Protein AF-A0A917BD28-F1 (afdb_monomer)

pLDDT: mean 82.39, std 16.62, range [41.53, 96.69]

Secondary structure (DSSP, 8-state):
-EEE-HHHHHSTT---SSTTS---BEEE---SS--HHHHHTS--HHHHHHHHHHHHHHHHHTT--------S-S-------

InterPro domains:
  IPR017508 HipA, N-terminal subdomain 1 [PF13657] (1-69)

Mean predicted aligned error: 9.49 Å

Radius of gyration: 18.33 Å; Cα contacts (8 Å, |Δi|>4): 52; chains: 1; bounding box: 42×23×56 Å

Structure (mmCIF, N/CA/C/O backbone):
data_AF-A0A917BD28-F1
#
_entry.id   AF-A0A917BD28-F1
#
loop_
_atom_site.group_PDB
_atom_site.id
_atom_site.type_symbol
_atom_site.label_atom_id
_atom_site.label_alt_id
_atom_site.label_comp_id
_atom_site.label_asym_id
_atom_site.label_entity_id
_atom_site.label_seq_id
_atom_site.pdb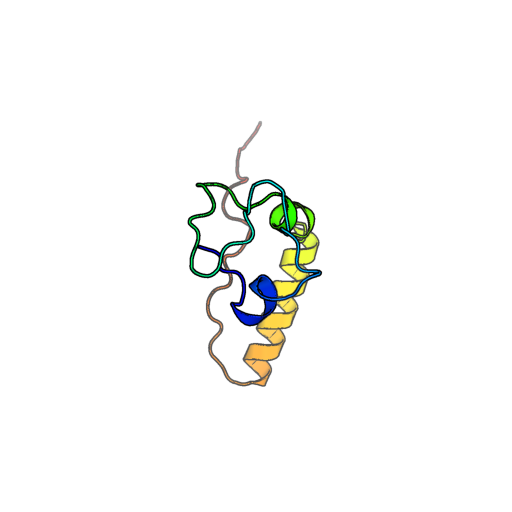x_PDB_ins_code
_atom_site.Cartn_x
_atom_site.Cartn_y
_atom_site.Cartn_z
_atom_site.occupancy
_atom_site.B_iso_or_equiv
_atom_site.auth_seq_id
_atom_site.auth_comp_id
_atom_site.auth_asym_id
_atom_site.auth_atom_id
_atom_site.pdbx_PDB_model_num
ATOM 1 N N . MET A 1 1 ? 1.912 -9.784 -1.091 1.00 81.56 1 MET A N 1
ATOM 2 C CA . MET A 1 1 ? 1.416 -10.257 -2.401 1.00 81.56 1 MET A CA 1
ATOM 3 C C . MET A 1 1 ? 0.556 -9.154 -2.981 1.00 81.56 1 MET A C 1
ATOM 5 O O . MET A 1 1 ? -0.242 -8.590 -2.243 1.00 81.56 1 MET A O 1
ATOM 9 N N . PHE A 1 2 ? 0.771 -8.810 -4.242 1.00 89.44 2 PHE A N 1
ATOM 10 C CA . PHE A 1 2 ? 0.002 -7.806 -4.982 1.00 89.44 2 PHE A CA 1
ATOM 11 C C . PHE A 1 2 ? -0.443 -8.435 -6.306 1.00 89.44 2 PHE A C 1
ATOM 13 O O . PHE A 1 2 ? 0.198 -9.377 -6.753 1.00 89.44 2 PHE A O 1
ATOM 20 N N . SER A 1 3 ? -1.521 -7.966 -6.925 1.00 92.50 3 SER A N 1
ATOM 21 C CA . SER A 1 3 ? -1.932 -8.395 -8.265 1.00 92.50 3 SER A CA 1
ATOM 22 C C . SER A 1 3 ? -2.559 -7.208 -8.965 1.00 92.50 3 SER A C 1
ATOM 24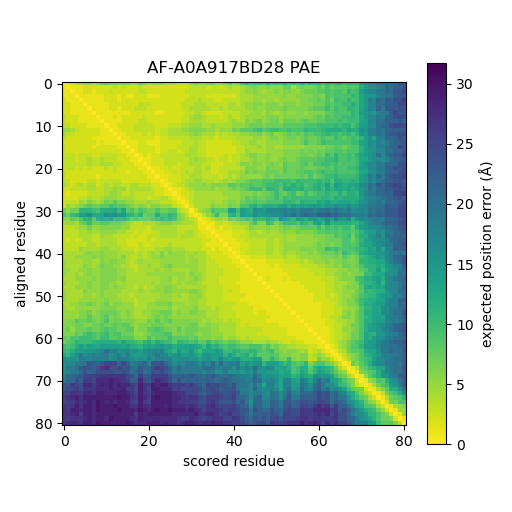 O O . SER A 1 3 ? -3.396 -6.528 -8.371 1.00 92.50 3 SER A O 1
ATOM 26 N N . TYR A 1 4 ? -2.194 -6.992 -10.225 1.00 94.19 4 TYR A N 1
ATOM 27 C CA . TYR A 1 4 ? -3.012 -6.152 -11.084 1.00 94.19 4 TYR A CA 1
ATOM 28 C C . TYR A 1 4 ? -4.296 -6.897 -11.442 1.00 94.19 4 TYR A C 1
ATOM 30 O O . TYR A 1 4 ? -4.320 -8.133 -11.498 1.00 94.19 4 TYR A O 1
ATOM 38 N N . ASP A 1 5 ? -5.352 -6.127 -11.672 1.00 95.12 5 ASP A N 1
ATOM 39 C CA . ASP A 1 5 ? -6.576 -6.636 -12.268 1.00 95.12 5 ASP A CA 1
ATOM 40 C C . ASP A 1 5 ? -6.327 -7.010 -13.742 1.00 95.12 5 ASP A C 1
ATOM 42 O O . ASP A 1 5 ? -5.558 -6.337 -14.437 1.00 95.12 5 ASP A O 1
ATOM 46 N N . ALA A 1 6 ? -6.936 -8.098 -14.216 1.00 95.12 6 ALA A N 1
ATOM 47 C CA . ALA A 1 6 ? -6.728 -8.581 -15.580 1.00 95.12 6 ALA A CA 1
ATOM 48 C C . ALA A 1 6 ? -7.244 -7.581 -16.627 1.00 95.12 6 ALA A C 1
ATOM 50 O O . ALA A 1 6 ? -6.569 -7.349 -17.637 1.00 95.12 6 ALA A O 1
ATOM 51 N N . ASP A 1 7 ? -8.376 -6.930 -16.352 1.00 95.69 7 ASP A N 1
ATOM 52 C CA . ASP A 1 7 ? -8.947 -5.925 -17.244 1.00 95.69 7 ASP A CA 1
ATOM 53 C C . ASP A 1 7 ? -8.041 -4.700 -17.292 1.00 95.69 7 ASP A C 1
ATOM 55 O O . ASP A 1 7 ? -7.842 -4.128 -18.363 1.00 95.69 7 ASP A O 1
ATOM 59 N N . TYR A 1 8 ? -7.419 -4.334 -16.166 1.00 95.31 8 TYR A N 1
ATOM 60 C CA . TYR A 1 8 ? -6.435 -3.255 -16.135 1.00 95.31 8 TYR A CA 1
ATOM 61 C C . TYR A 1 8 ? -5.223 -3.573 -17.014 1.00 95.31 8 TYR A C 1
ATOM 63 O O . TYR A 1 8 ? -4.872 -2.760 -17.858 1.00 95.31 8 TYR A O 1
ATOM 71 N N . VAL A 1 9 ? -4.618 -4.759 -16.879 1.00 95.56 9 VAL A N 1
ATOM 72 C CA . VAL A 1 9 ? -3.431 -5.153 -17.670 1.00 95.56 9 VAL A CA 1
ATOM 73 C C . VAL A 1 9 ? -3.730 -5.203 -19.173 1.00 95.56 9 VAL A C 1
ATOM 75 O O . VAL A 1 9 ? -2.849 -4.914 -19.979 1.00 95.56 9 VAL A O 1
ATOM 78 N N . SER A 1 10 ? -4.965 -5.535 -19.560 1.00 95.25 10 SER A N 1
ATOM 79 C CA . SER A 1 10 ? -5.378 -5.603 -20.969 1.00 95.25 10 SER A CA 1
ATOM 80 C C . SER A 1 10 ? -5.526 -4.237 -21.656 1.00 95.25 10 SER A C 1
ATOM 82 O O . SER A 1 10 ? -5.583 -4.161 -22.886 1.00 95.25 10 SER A O 1
ATOM 84 N N . GLN A 1 11 ? -5.598 -3.143 -20.892 1.00 96.69 11 GLN A N 1
ATOM 85 C CA . GLN A 1 11 ? -5.822 -1.814 -21.452 1.00 96.69 11 GLN A CA 1
ATOM 86 C C . GLN A 1 11 ? -4.570 -1.289 -22.153 1.00 96.69 11 GLN A C 1
ATOM 88 O O . GLN A 1 11 ? -3.481 -1.258 -21.590 1.00 96.69 11 GLN A O 1
ATOM 93 N N . PHE A 1 12 ? -4.751 -0.724 -23.348 1.00 95.50 12 PHE A N 1
ATOM 94 C CA . PHE A 1 12 ? -3.666 -0.096 -24.112 1.00 95.50 12 PHE A CA 1
ATOM 95 C C . PHE A 1 12 ? -2.920 1.007 -23.336 1.00 95.50 12 PHE A C 1
ATOM 97 O O . PHE A 1 12 ? -1.748 1.270 -23.588 1.00 95.50 12 PHE A O 1
ATOM 104 N N . ARG A 1 13 ? -3.601 1.670 -22.394 1.00 96.38 13 ARG A N 1
ATOM 105 C CA . ARG A 1 13 ? -3.044 2.765 -21.582 1.00 96.38 13 ARG A CA 1
ATOM 106 C C . ARG A 1 13 ? -2.603 2.328 -20.183 1.00 96.38 13 ARG A C 1
ATOM 108 O O . ARG A 1 13 ? -2.355 3.189 -19.339 1.00 96.38 13 ARG A O 1
ATOM 115 N N . ALA A 1 14 ? -2.567 1.029 -19.915 1.00 96.69 14 ALA A N 1
ATOM 116 C CA . ALA A 1 14 ? -2.139 0.506 -18.631 1.00 96.69 14 ALA A CA 1
ATOM 117 C C . ALA A 1 14 ? -0.653 0.777 -18.391 1.00 96.69 14 ALA A C 1
ATOM 119 O O . ALA A 1 14 ? 0.150 0.843 -19.323 1.00 96.69 14 ALA A O 1
ATOM 120 N N . TYR A 1 15 ? -0.287 0.947 -17.125 1.00 95.44 15 TYR A N 1
ATOM 121 C CA . TYR A 1 15 ? 1.083 1.243 -16.733 1.00 95.44 15 TYR A CA 1
ATOM 122 C C . TYR A 1 15 ? 1.413 0.586 -15.395 1.00 95.44 15 TYR A C 1
ATOM 124 O O . TYR A 1 15 ? 0.543 0.311 -14.572 1.00 95.44 15 TYR A O 1
ATOM 132 N N . SER A 1 16 ? 2.697 0.329 -15.167 1.00 94.50 16 SER A N 1
ATOM 133 C CA . SER A 1 16 ? 3.179 -0.145 -13.873 1.00 94.50 16 SER A CA 1
ATOM 134 C C . SER A 1 16 ? 3.082 0.969 -12.828 1.00 94.50 16 SER A C 1
ATOM 136 O O . SER A 1 16 ? 3.593 2.064 -13.063 1.00 94.50 16 SER A O 1
ATOM 138 N N . ILE A 1 17 ? 2.509 0.678 -11.658 1.00 91.88 17 ILE A N 1
ATOM 139 C CA . ILE A 1 17 ? 2.427 1.620 -10.523 1.00 91.88 17 ILE A CA 1
ATOM 140 C C . ILE A 1 17 ? 3.820 2.094 -10.086 1.00 91.88 17 ILE A C 1
ATOM 142 O O . ILE A 1 17 ? 4.005 3.252 -9.727 1.00 91.88 17 ILE A O 1
ATOM 146 N N . GLU A 1 18 ? 4.804 1.199 -10.134 1.00 90.81 18 GLU A N 1
ATOM 147 C CA . GLU A 1 18 ? 6.207 1.470 -9.831 1.00 90.81 18 GLU A CA 1
ATOM 148 C C . GLU A 1 18 ? 7.084 0.606 -10.752 1.00 90.81 18 GLU A C 1
ATOM 150 O O . GLU A 1 18 ? 6.669 -0.508 -11.083 1.00 90.81 18 GLU A O 1
ATOM 155 N N . PRO A 1 19 ? 8.305 1.036 -11.127 1.00 88.81 19 PRO A N 1
ATOM 156 C CA . PRO A 1 19 ? 9.205 0.239 -11.969 1.00 88.81 19 PRO A CA 1
ATOM 157 C C . PRO A 1 19 ? 9.491 -1.181 -11.454 1.00 88.81 19 PRO A C 1
ATOM 159 O O . PRO A 1 19 ? 9.732 -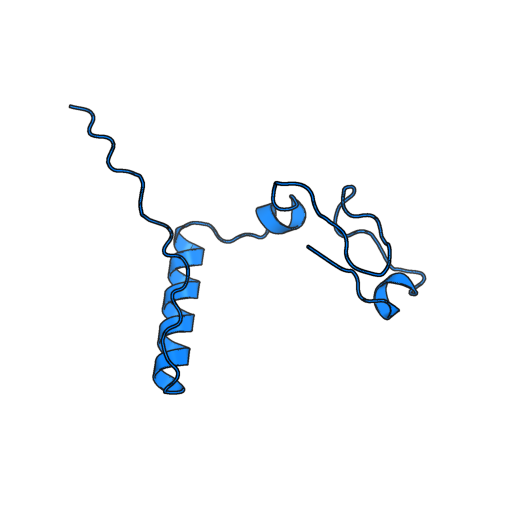2.086 -12.247 1.00 88.81 19 PRO A O 1
ATOM 162 N N . ALA A 1 20 ? 9.447 -1.391 -10.134 1.00 86.81 20 ALA A N 1
ATOM 163 C CA . ALA A 1 20 ? 9.653 -2.696 -9.503 1.00 86.81 20 ALA A CA 1
ATOM 164 C C . ALA A 1 20 ? 8.411 -3.615 -9.530 1.00 86.81 20 ALA A C 1
ATOM 166 O O . ALA A 1 20 ? 8.493 -4.755 -9.074 1.00 86.81 20 ALA A O 1
ATOM 167 N N . MET A 1 21 ? 7.268 -3.140 -10.037 1.00 89.31 21 MET A N 1
ATOM 168 C CA . MET A 1 21 ? 6.013 -3.893 -10.132 1.00 89.31 21 MET A CA 1
ATOM 169 C C . MET A 1 21 ? 5.591 -4.041 -11.597 1.00 89.31 21 MET A C 1
ATOM 171 O O . MET A 1 21 ? 4.781 -3.240 -12.086 1.00 89.31 21 MET A O 1
ATOM 175 N N . PRO A 1 22 ? 6.130 -5.052 -12.309 1.00 90.88 22 PRO A N 1
ATOM 176 C CA . PRO A 1 22 ? 5.857 -5.249 -13.724 1.00 90.88 22 PRO A CA 1
ATOM 177 C C . PRO A 1 22 ? 4.362 -5.450 -13.965 1.00 90.88 22 PRO A C 1
ATOM 179 O O . PRO A 1 22 ? 3.667 -6.088 -13.169 1.00 90.88 22 PRO A O 1
ATOM 182 N N . LEU A 1 23 ? 3.877 -4.896 -15.077 1.00 93.69 23 LEU A N 1
ATOM 183 C CA . LEU A 1 23 ? 2.475 -4.944 -15.481 1.00 93.69 23 LEU A CA 1
ATOM 184 C C . LEU A 1 23 ? 2.119 -6.339 -16.016 1.00 93.69 23 LEU A C 1
ATOM 186 O O . LEU A 1 23 ? 2.020 -6.566 -17.218 1.00 93.69 23 LEU A O 1
ATOM 190 N N . VAL A 1 24 ? 1.974 -7.287 -15.097 1.00 91.06 24 VAL A N 1
ATOM 191 C CA . VAL A 1 24 ? 1.570 -8.666 -15.372 1.00 91.06 24 VAL A CA 1
ATOM 192 C C . VAL A 1 24 ? 0.315 -9.000 -14.578 1.00 91.06 24 VAL A C 1
ATOM 194 O O . VAL A 1 24 ? 0.147 -8.556 -13.439 1.00 91.06 24 VAL A O 1
ATOM 197 N N . ALA A 1 25 ? -0.575 -9.777 -15.193 1.00 88.38 25 ALA A N 1
ATOM 198 C CA . ALA A 1 25 ? -1.759 -10.278 -14.518 1.00 88.38 25 ALA A CA 1
ATOM 199 C C . ALA A 1 25 ? -1.377 -11.355 -13.498 1.00 88.38 25 ALA A C 1
ATOM 201 O O . ALA A 1 25 ? -0.451 -12.143 -13.704 1.00 88.38 25 ALA A O 1
ATOM 202 N N . GLY A 1 26 ? -2.147 -11.407 -12.417 1.00 87.12 26 GLY A N 1
ATOM 203 C CA . GLY A 1 26 ? -1.995 -12.406 -11.377 1.00 87.12 26 GLY A CA 1
ATOM 204 C C . GLY A 1 26 ? -1.021 -12.017 -10.263 1.00 87.12 26 GLY A C 1
ATOM 205 O O . GLY A 1 26 ? -0.415 -10.938 -10.263 1.00 87.12 26 GLY A O 1
ATOM 206 N N . PRO A 1 27 ? -0.905 -12.891 -9.252 1.00 89.12 27 PRO A N 1
ATOM 207 C CA . PRO A 1 27 ? -0.230 -12.524 -8.027 1.00 89.12 27 PRO A CA 1
ATOM 208 C C . PRO A 1 27 ? 1.288 -12.463 -8.174 1.00 89.12 27 PRO A C 1
ATOM 210 O O . PRO A 1 27 ? 1.942 -13.435 -8.544 1.00 89.12 27 PRO A O 1
ATOM 213 N N . GLN A 1 28 ? 1.854 -11.335 -7.772 1.00 88.75 28 GLN A N 1
ATOM 214 C CA . GLN A 1 28 ? 3.284 -11.099 -7.694 1.00 88.75 28 GLN A CA 1
ATOM 215 C C . GLN A 1 28 ? 3.745 -11.023 -6.236 1.00 88.75 28 GLN A C 1
ATOM 217 O O . GLN A 1 28 ? 3.145 -10.366 -5.367 1.00 88.75 28 GLN A O 1
ATOM 222 N N . ALA A 1 29 ? 4.840 -11.733 -5.965 1.00 84.44 29 ALA A N 1
ATOM 223 C CA . ALA A 1 29 ? 5.601 -11.573 -4.743 1.00 84.44 29 ALA A CA 1
ATOM 224 C C . ALA A 1 29 ? 6.368 -10.259 -4.853 1.00 84.44 29 ALA A C 1
ATOM 226 O O . ALA A 1 29 ? 7.448 -10.192 -5.431 1.00 84.44 29 ALA A O 1
ATOM 227 N N . VAL A 1 30 ? 5.786 -9.198 -4.307 1.00 77.62 30 VAL A N 1
ATOM 228 C CA . VAL A 1 30 ? 6.572 -8.003 -4.050 1.00 77.62 30 VAL A CA 1
ATOM 229 C C . VAL A 1 30 ? 7.562 -8.355 -2.944 1.00 77.62 30 VAL A C 1
ATOM 231 O O . VAL A 1 30 ? 7.150 -8.999 -1.977 1.00 77.62 30 VAL A O 1
ATOM 234 N N . GLY A 1 31 ? 8.847 -8.040 -3.137 1.00 70.62 31 GLY A N 1
ATOM 235 C CA . GLY A 1 31 ? 9.943 -8.451 -2.251 1.00 70.62 31 GLY A CA 1
ATOM 236 C C . GLY A 1 31 ? 9.704 -8.127 -0.769 1.00 70.62 31 GLY A C 1
ATOM 237 O O . GLY A 1 31 ? 8.729 -7.484 -0.404 1.00 70.62 31 GLY A O 1
ATOM 238 N N . GLY A 1 32 ? 10.603 -8.566 0.118 1.00 69.44 32 GLY A N 1
ATOM 239 C CA . GLY A 1 32 ? 10.400 -8.508 1.579 1.00 69.44 32 GLY A CA 1
ATOM 240 C C . GLY A 1 32 ? 10.110 -7.125 2.195 1.00 69.44 32 GLY A C 1
ATOM 241 O O . GLY A 1 32 ? 9.777 -7.056 3.375 1.00 69.44 32 GLY A O 1
ATOM 242 N N . ALA A 1 33 ? 10.205 -6.040 1.421 1.00 77.44 33 ALA A N 1
ATOM 243 C CA . ALA A 1 33 ? 9.802 -4.694 1.807 1.00 77.44 33 ALA A CA 1
ATOM 244 C C . ALA A 1 33 ? 8.566 -4.226 1.018 1.00 77.44 33 ALA A C 1
ATOM 246 O O . ALA A 1 33 ? 8.351 -4.600 -0.134 1.00 77.44 33 ALA A O 1
ATOM 247 N N . LEU A 1 34 ? 7.765 -3.359 1.644 1.00 81.88 34 LEU A N 1
ATOM 248 C CA . LEU A 1 34 ? 6.642 -2.694 0.988 1.00 81.88 34 LEU A CA 1
ATOM 249 C C . LEU A 1 34 ? 7.150 -1.884 -0.227 1.00 81.88 34 LEU A C 1
ATOM 251 O O . LEU A 1 34 ? 8.134 -1.158 -0.071 1.00 81.88 34 LEU A O 1
ATOM 255 N N . PRO A 1 35 ? 6.496 -1.964 -1.403 1.00 88.12 35 PRO A N 1
ATOM 256 C CA . PRO A 1 35 ? 6.762 -1.072 -2.527 1.00 88.12 35 PRO A CA 1
ATOM 257 C C . PRO A 1 35 ? 6.876 0.385 -2.131 1.00 88.12 35 PRO A C 1
ATOM 259 O O . PRO A 1 35 ? 6.110 0.855 -1.283 1.00 88.12 35 PRO A O 1
ATOM 262 N N . ARG A 1 36 ? 7.761 1.121 -2.801 1.00 87.88 36 ARG A N 1
ATOM 263 C CA . ARG A 1 36 ? 7.962 2.541 -2.518 1.00 87.88 36 ARG A CA 1
ATOM 264 C C . ARG A 1 36 ? 6.701 3.340 -2.793 1.00 87.88 36 ARG A C 1
ATOM 266 O O . ARG A 1 36 ? 6.326 4.139 -1.950 1.00 87.88 36 ARG A O 1
ATOM 273 N N . ALA A 1 37 ? 5.986 3.050 -3.879 1.00 90.19 37 ALA A N 1
ATOM 274 C CA . ALA A 1 37 ? 4.726 3.723 -4.190 1.00 90.19 37 ALA A CA 1
ATOM 275 C C . ALA A 1 37 ? 3.688 3.595 -3.057 1.00 90.19 37 ALA A C 1
ATOM 277 O O . ALA A 1 37 ? 2.930 4.526 -2.794 1.00 90.19 37 ALA A O 1
ATOM 278 N N . PHE A 1 38 ? 3.670 2.462 -2.346 1.00 88.69 38 PHE A N 1
ATOM 279 C CA . PHE A 1 38 ? 2.786 2.271 -1.194 1.00 88.69 38 PHE A CA 1
ATOM 280 C C . PHE A 1 38 ? 3.362 2.863 0.092 1.00 88.69 38 PHE A C 1
ATOM 282 O O . PHE A 1 38 ? 2.599 3.337 0.930 1.00 88.69 38 PHE A O 1
ATOM 289 N N . ALA A 1 39 ? 4.684 2.846 0.258 1.00 88.81 39 ALA A N 1
ATOM 290 C CA . ALA A 1 39 ? 5.354 3.458 1.399 1.00 88.81 39 ALA A CA 1
ATOM 291 C C . ALA A 1 39 ? 5.245 4.991 1.378 1.00 88.81 39 ALA A C 1
ATOM 293 O O . ALA A 1 39 ? 4.963 5.587 2.412 1.00 88.81 39 ALA A O 1
ATOM 294 N N . ASP A 1 40 ? 5.393 5.616 0.210 1.00 90.12 40 ASP A N 1
ATOM 295 C CA . ASP A 1 40 ? 5.299 7.068 0.021 1.00 90.12 40 ASP A CA 1
ATOM 296 C C . ASP A 1 40 ? 3.871 7.578 0.275 1.00 90.12 40 ASP A C 1
ATOM 298 O O . ASP A 1 40 ? 3.677 8.680 0.782 1.00 90.12 40 ASP A O 1
ATOM 302 N N . ALA A 1 41 ? 2.862 6.755 -0.027 1.00 88.38 41 ALA A N 1
ATOM 303 C CA . ALA A 1 41 ? 1.461 7.039 0.276 1.00 88.38 41 ALA A CA 1
ATOM 304 C C . ALA A 1 41 ? 1.048 6.628 1.704 1.00 88.38 41 ALA A C 1
ATOM 306 O O . ALA A 1 41 ? -0.100 6.853 2.104 1.00 88.38 41 ALA A O 1
ATOM 307 N N . ALA A 1 42 ? 1.938 5.993 2.476 1.00 90.00 42 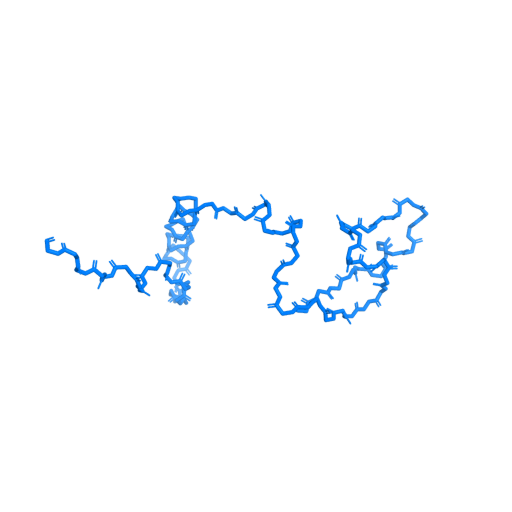ALA A N 1
ATOM 308 C CA . ALA A 1 42 ? 1.593 5.508 3.801 1.00 90.00 42 ALA A CA 1
ATOM 309 C C . ALA A 1 42 ? 1.442 6.683 4.784 1.00 90.00 42 ALA A C 1
ATOM 311 O O . ALA A 1 42 ? 2.293 7.573 4.837 1.00 90.00 42 ALA A O 1
ATOM 312 N N . PRO A 1 43 ? 0.389 6.687 5.618 1.00 91.88 43 PRO A N 1
ATOM 313 C CA . PRO A 1 43 ? 0.218 7.723 6.621 1.00 91.88 43 PRO A CA 1
ATOM 314 C C . PRO A 1 43 ? 1.329 7.651 7.672 1.00 91.88 43 PRO A C 1
ATOM 316 O O . PRO A 1 43 ? 1.758 6.571 8.097 1.00 91.88 43 PRO A O 1
ATOM 319 N N . ASP A 1 44 ? 1.738 8.819 8.159 1.00 91.56 44 ASP A N 1
ATOM 320 C CA . ASP A 1 44 ? 2.685 8.933 9.260 1.00 91.56 44 ASP A CA 1
ATOM 321 C C . ASP A 1 44 ? 2.106 8.395 10.592 1.00 91.56 44 ASP A C 1
ATOM 323 O O . ASP A 1 44 ? 1.027 7.793 10.674 1.00 91.56 44 ASP A O 1
ATOM 327 N N . ARG A 1 45 ? 2.842 8.570 11.695 1.00 90.00 45 ARG A N 1
ATOM 328 C CA . ARG A 1 45 ? 2.387 8.122 13.023 1.00 90.00 45 ARG A CA 1
ATOM 329 C C . ARG A 1 45 ? 1.062 8.774 13.437 1.00 90.00 45 ARG A C 1
ATOM 331 O O . ARG A 1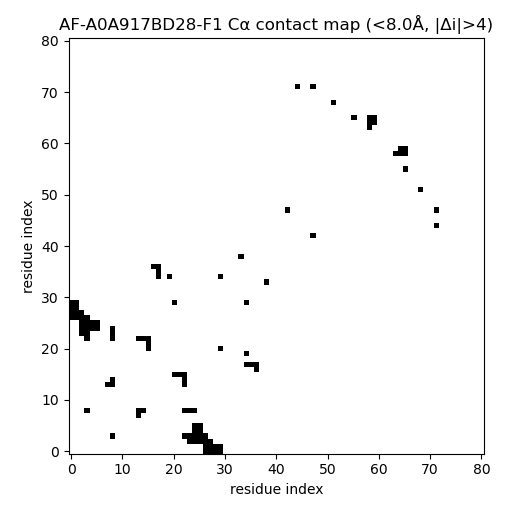 45 ? 0.216 8.096 14.022 1.00 90.00 45 ARG A O 1
ATOM 338 N N . TRP A 1 46 ? 0.889 10.063 13.170 1.00 94.69 46 TRP A N 1
ATOM 339 C CA . TRP A 1 46 ? -0.311 10.798 13.555 1.00 94.69 46 TRP A CA 1
ATOM 340 C C . TRP A 1 46 ? -1.502 10.402 12.677 1.00 94.69 46 TRP A C 1
ATOM 342 O O . TRP A 1 46 ? -2.564 10.062 13.206 1.00 94.69 46 TRP A O 1
ATOM 352 N N . GLY A 1 47 ? -1.301 10.307 11.363 1.00 95.38 47 GLY A N 1
ATOM 353 C CA . GLY A 1 47 ? -2.301 9.843 10.405 1.00 95.38 47 GLY A CA 1
ATOM 354 C C . GLY A 1 47 ? -2.794 8.429 10.712 1.00 95.38 47 GLY A C 1
ATOM 355 O O . GLY A 1 47 ? -4.003 8.189 10.749 1.00 95.38 47 GLY A O 1
ATOM 356 N N . ARG A 1 48 ? -1.891 7.497 11.052 1.00 93.00 48 ARG A N 1
ATOM 357 C CA . ARG A 1 48 ? -2.283 6.139 11.480 1.00 93.00 48 ARG A CA 1
ATOM 358 C C . ARG A 1 48 ? -3.161 6.150 12.728 1.00 93.00 48 ARG A C 1
ATOM 360 O O . ARG A 1 48 ? -4.140 5.406 12.789 1.00 93.00 48 ARG A O 1
ATOM 367 N N . ASN A 1 49 ? -2.853 7.007 13.702 1.00 92.88 49 ASN A N 1
ATOM 368 C CA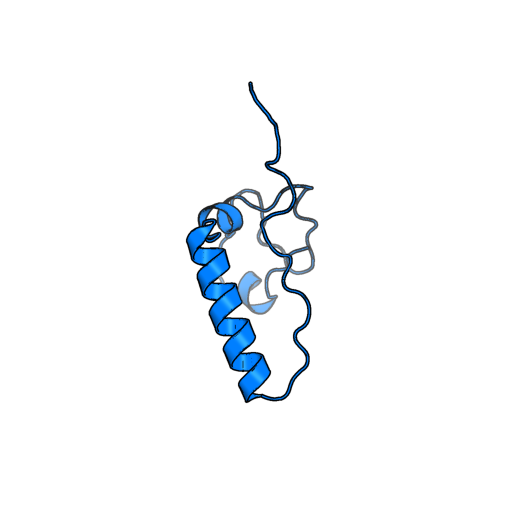 . ASN A 1 49 ? -3.666 7.142 14.910 1.00 92.88 49 ASN A CA 1
ATOM 369 C C . ASN A 1 49 ? -5.066 7.687 14.602 1.00 92.88 49 ASN A C 1
ATOM 371 O O . ASN A 1 49 ? -6.045 7.199 15.173 1.00 92.88 49 ASN A O 1
ATOM 375 N N . LEU A 1 50 ? -5.173 8.661 13.693 1.00 94.75 50 LEU A N 1
ATOM 376 C CA . LEU A 1 50 ? -6.462 9.201 13.257 1.00 94.75 50 LEU A CA 1
ATOM 377 C C . LEU A 1 50 ? -7.315 8.139 12.557 1.00 94.75 50 LEU A C 1
ATOM 379 O O . LEU A 1 50 ? -8.473 7.950 12.940 1.00 94.75 50 LEU A O 1
ATOM 383 N N . ILE A 1 51 ? -6.734 7.407 11.602 1.00 93.56 51 ILE A N 1
ATOM 384 C CA . ILE A 1 51 ? -7.414 6.319 10.883 1.00 93.56 51 ILE A CA 1
ATOM 385 C C . ILE A 1 51 ? -7.882 5.245 11.871 1.00 93.56 51 ILE A C 1
ATOM 387 O O . ILE A 1 51 ? -9.054 4.865 11.867 1.00 93.56 51 ILE A O 1
ATOM 391 N N . ALA A 1 52 ? -7.011 4.811 12.788 1.00 91.44 52 ALA A N 1
ATOM 392 C CA . ALA A 1 52 ? -7.363 3.808 13.789 1.00 91.44 52 ALA A CA 1
ATOM 393 C C . ALA A 1 52 ? -8.479 4.282 14.732 1.00 91.44 52 ALA A C 1
ATOM 395 O O . ALA A 1 52 ? -9.362 3.503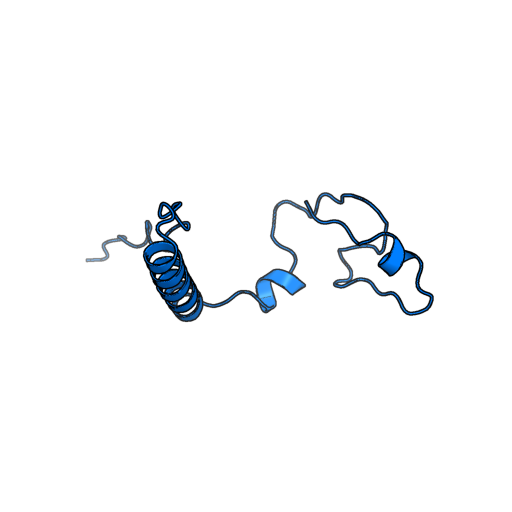 15.094 1.00 91.44 52 ALA A O 1
ATOM 396 N N . ARG A 1 53 ? -8.471 5.562 15.130 1.00 92.06 53 ARG A N 1
ATOM 397 C CA . ARG A 1 53 ? -9.543 6.146 15.948 1.00 92.06 53 ARG A CA 1
ATOM 398 C C . ARG A 1 53 ? -10.878 6.128 15.207 1.00 92.06 53 ARG A C 1
ATOM 400 O O . ARG A 1 53 ? -11.873 5.729 15.807 1.00 92.06 53 ARG A O 1
ATOM 407 N N . ARG A 1 54 ? -10.897 6.528 13.931 1.00 93.81 54 ARG A N 1
ATOM 408 C CA . ARG A 1 54 ? -12.117 6.541 13.111 1.00 93.81 54 ARG A CA 1
ATOM 409 C C . ARG A 1 54 ? -12.680 5.134 12.920 1.00 93.81 54 ARG A C 1
ATOM 411 O O . ARG A 1 54 ? -13.852 4.924 13.209 1.00 93.81 54 ARG A O 1
ATOM 418 N N . PHE A 1 55 ? -11.836 4.177 12.546 1.00 91.94 55 PHE A N 1
ATOM 419 C CA . PHE A 1 55 ? -12.239 2.784 12.347 1.00 91.94 55 PHE A CA 1
ATOM 420 C C . PHE A 1 55 ? -12.832 2.157 13.614 1.00 91.94 55 PHE A C 1
ATOM 422 O O . PHE A 1 55 ? -13.849 1.474 13.555 1.00 91.94 55 PHE A O 1
ATOM 429 N N . ARG A 1 56 ? -12.238 2.422 14.789 1.00 90.25 56 ARG A N 1
ATOM 430 C CA . ARG A 1 56 ? -12.806 1.969 16.071 1.00 90.25 56 ARG A CA 1
ATOM 431 C C . ARG A 1 56 ? -14.200 2.546 16.323 1.00 90.25 56 ARG A C 1
ATOM 433 O O . ARG A 1 56 ? -15.072 1.818 16.784 1.00 90.25 56 ARG A O 1
ATOM 440 N N . ALA A 1 57 ? -14.406 3.829 16.023 1.00 91.50 57 ALA A N 1
ATOM 441 C CA . ALA A 1 57 ? -15.706 4.474 16.189 1.00 91.50 57 ALA A CA 1
ATOM 442 C C . ALA A 1 57 ? -16.766 3.897 15.233 1.00 91.50 57 ALA A C 1
ATOM 444 O O . ALA A 1 57 ? -17.890 3.653 15.660 1.00 91.50 57 ALA A O 1
ATOM 445 N N . GLU A 1 58 ? -16.405 3.637 13.971 1.00 92.44 58 GLU A N 1
ATOM 446 C CA . GLU A 1 58 ? -17.294 2.995 12.987 1.00 92.44 58 GLU A CA 1
ATOM 447 C C . GLU A 1 58 ? -17.689 1.586 13.432 1.00 92.44 58 GLU A C 1
ATOM 449 O O . GLU A 1 58 ? -18.871 1.265 13.477 1.00 92.44 58 GLU A O 1
ATOM 454 N N . ARG A 1 59 ? -16.721 0.771 13.867 1.00 90.19 59 ARG A N 1
ATOM 455 C CA . ARG A 1 59 ? -17.006 -0.600 14.310 1.00 90.19 59 ARG A CA 1
ATOM 456 C C . ARG A 1 59 ? -17.905 -0.669 15.532 1.00 90.19 59 ARG A C 1
ATOM 458 O O . ARG A 1 59 ? -18.778 -1.528 15.587 1.00 90.19 59 ARG A O 1
ATOM 465 N N . LEU A 1 60 ? -17.711 0.243 16.485 1.00 89.19 60 LEU A N 1
ATOM 466 C CA . LEU A 1 60 ? -18.579 0.342 17.654 1.00 89.19 60 LEU A CA 1
ATOM 467 C C . LEU A 1 60 ? -20.015 0.709 17.254 1.00 89.19 60 LEU A C 1
ATOM 469 O O . LEU A 1 60 ? -20.954 0.133 17.792 1.00 89.19 60 LEU A O 1
ATOM 473 N N . ALA A 1 61 ? -20.184 1.625 16.295 1.00 91.94 61 ALA A N 1
ATOM 474 C CA . ALA A 1 61 ? -21.499 1.990 15.773 1.00 91.94 61 ALA A CA 1
ATOM 475 C C . ALA A 1 61 ? -22.173 0.834 15.007 1.00 91.94 61 ALA A C 1
ATOM 477 O O . ALA A 1 61 ? -23.388 0.686 15.073 1.00 91.94 61 ALA A O 1
ATOM 478 N N . GLU A 1 62 ? -21.387 -0.006 14.328 1.00 92.62 62 GLU A N 1
ATOM 479 C CA . GLU A 1 62 ? -21.854 -1.206 13.615 1.00 92.62 62 GLU A CA 1
ATOM 480 C C . GLU A 1 62 ? -22.091 -2.417 14.545 1.00 92.62 62 GLU A C 1
ATOM 482 O O . GLU A 1 62 ? -22.538 -3.465 14.083 1.00 92.62 62 GLU A O 1
ATOM 487 N N . GLY A 1 63 ? -21.775 -2.314 15.844 1.00 88.75 63 GLY A N 1
ATOM 488 C CA . GLY A 1 63 ? -21.864 -3.432 16.795 1.00 88.75 63 GLY A CA 1
ATOM 489 C C . GLY A 1 63 ? -20.882 -4.577 16.507 1.00 88.75 63 GLY A C 1
ATOM 490 O O . GLY A 1 63 ? -21.040 -5.681 17.028 1.00 88.75 63 GLY A O 1
ATOM 491 N N . LEU A 1 64 ? -19.870 -4.333 15.671 1.00 81.25 64 LEU A N 1
ATOM 492 C CA . LEU A 1 64 ? -18.885 -5.329 15.267 1.00 81.25 64 LEU A CA 1
ATOM 493 C C . LEU A 1 64 ? -17.704 -5.361 16.248 1.00 81.25 64 LEU A C 1
ATOM 495 O O . LEU A 1 64 ? -17.300 -4.324 16.784 1.00 81.25 64 LEU A O 1
ATOM 499 N N . PRO A 1 65 ? -17.083 -6.534 16.465 1.00 79.25 65 PRO A N 1
ATOM 500 C CA . PRO A 1 65 ? -15.927 -6.638 17.342 1.00 79.25 65 PRO A CA 1
ATOM 501 C C . PRO A 1 65 ? -14.758 -5.789 16.823 1.00 79.25 65 PRO A C 1
ATOM 503 O O . PRO A 1 65 ? -14.447 -5.769 15.627 1.00 79.25 65 PRO A O 1
ATOM 506 N N . LEU A 1 66 ? -14.056 -5.123 17.745 1.00 72.62 66 LEU A N 1
ATOM 507 C CA . LEU A 1 66 ? -12.821 -4.402 17.449 1.00 72.62 66 LEU A CA 1
ATOM 508 C C . LEU A 1 66 ? -11.706 -5.408 17.146 1.00 72.62 66 LEU A C 1
ATOM 510 O O . LEU A 1 66 ? -10.949 -5.806 18.030 1.00 72.62 66 LEU A O 1
ATOM 514 N N . ARG A 1 67 ? -11.579 -5.831 15.886 1.00 70.50 67 ARG A N 1
ATOM 515 C CA . ARG A 1 67 ? -10.387 -6.564 15.452 1.00 70.50 67 ARG A CA 1
ATOM 516 C C . ARG A 1 67 ? -9.176 -5.653 15.649 1.00 70.50 67 ARG A C 1
ATOM 518 O O . ARG A 1 67 ? -9.189 -4.505 15.204 1.00 70.50 67 ARG A O 1
ATOM 525 N N . GLN A 1 68 ? -8.159 -6.158 16.341 1.00 58.56 68 GLN A N 1
ATOM 526 C CA . GLN A 1 68 ? -6.971 -5.397 16.708 1.00 58.56 68 GLN A CA 1
ATOM 527 C C . GLN A 1 68 ? -6.310 -4.837 15.439 1.00 58.56 68 GLN A C 1
ATOM 529 O O . GLN A 1 68 ? -5.734 -5.573 14.640 1.00 58.56 68 GLN A O 1
ATOM 534 N N . LEU A 1 69 ? -6.427 -3.524 15.227 1.00 56.31 69 LEU A N 1
ATOM 535 C CA . LEU A 1 69 ? -5.517 -2.817 14.336 1.00 56.31 69 LEU A CA 1
ATOM 536 C C . LEU A 1 69 ? -4.160 -2.862 15.031 1.00 56.31 69 LEU A C 1
ATOM 538 O O . LEU A 1 69 ? -4.094 -2.499 16.204 1.00 56.31 69 LEU A O 1
ATOM 542 N N . ALA A 1 70 ? -3.114 -3.338 14.352 1.00 51.19 70 ALA A N 1
ATOM 543 C CA . ALA A 1 70 ? -1.762 -3.330 14.902 1.00 51.19 70 ALA A CA 1
ATOM 544 C C . ALA A 1 70 ? -1.466 -1.929 15.456 1.00 51.19 70 ALA A C 1
ATOM 546 O O . ALA A 1 70 ? -1.396 -0.959 14.700 1.00 51.19 70 ALA A O 1
ATOM 547 N N . THR A 1 71 ? -1.381 -1.810 16.781 1.00 47.12 71 THR A N 1
ATOM 548 C CA . THR A 1 71 ? -1.092 -0.542 17.443 1.00 47.12 71 THR A CA 1
ATOM 549 C C . THR A 1 71 ? 0.337 -0.159 17.074 1.00 47.12 71 THR A C 1
ATOM 551 O O . THR A 1 71 ? 1.256 -0.914 17.390 1.00 47.12 71 THR A O 1
ATOM 554 N N . PRO A 1 72 ? 0.597 0.991 16.425 1.00 43.84 72 PRO A N 1
ATOM 555 C CA . PRO A 1 72 ? 1.964 1.442 16.241 1.00 43.84 72 PRO A CA 1
ATOM 556 C C . PRO A 1 72 ? 2.462 1.994 17.582 1.00 43.84 72 PRO A C 1
ATOM 558 O O . PRO A 1 72 ? 2.288 3.179 17.888 1.00 43.84 72 PRO A O 1
ATOM 561 N N . GLY A 1 73 ? 3.069 1.145 18.411 1.00 55.34 73 GLY A N 1
ATOM 562 C CA . GLY A 1 73 ? 3.648 1.620 19.664 1.00 55.34 73 GLY A CA 1
ATOM 563 C C . GLY A 1 73 ? 3.974 0.586 20.728 1.00 55.34 73 GLY A C 1
ATOM 564 O O . GLY A 1 73 ? 3.600 0.834 21.858 1.00 55.34 73 GLY A O 1
ATOM 565 N N . ASP A 1 74 ? 4.738 -0.455 20.408 1.00 44.38 74 ASP A N 1
ATOM 566 C CA . ASP A 1 74 ? 5.495 -1.207 21.417 1.00 44.38 74 ASP A CA 1
ATOM 567 C C . ASP A 1 74 ? 6.964 -1.233 20.968 1.00 44.38 74 ASP A C 1
ATOM 569 O O . ASP A 1 74 ? 7.334 -2.026 20.106 1.00 44.38 74 ASP A O 1
ATOM 573 N N . GLY A 1 75 ? 7.798 -0.299 21.453 1.00 48.03 75 GLY A N 1
ATOM 574 C CA . GLY A 1 75 ? 9.228 -0.319 21.096 1.00 48.03 75 GLY A CA 1
ATOM 575 C C . GLY A 1 75 ? 10.096 0.932 21.268 1.00 48.03 75 GLY A C 1
ATOM 576 O O . GLY A 1 75 ? 11.214 0.912 20.773 1.00 48.03 75 GLY A O 1
ATOM 577 N N . TRP A 1 76 ? 9.671 2.000 21.953 1.00 41.53 76 TRP A N 1
ATOM 578 C CA . TRP A 1 76 ? 10.601 3.085 22.332 1.00 41.53 76 TRP A CA 1
ATOM 579 C C . TRP A 1 76 ? 10.565 3.329 23.833 1.00 41.53 76 TRP A C 1
ATOM 581 O O . TRP A 1 76 ? 10.083 4.341 24.328 1.00 41.53 76 TRP A O 1
ATOM 591 N N . GLY A 1 77 ? 11.082 2.336 24.547 1.00 46.97 77 GLY A N 1
ATOM 592 C CA . GLY A 1 77 ? 11.523 2.449 25.926 1.00 46.97 77 GLY A CA 1
ATOM 593 C C . GLY A 1 77 ? 13.017 2.170 25.997 1.00 46.97 77 GLY A C 1
ATOM 594 O O . GLY A 1 77 ? 13.416 1.219 26.658 1.00 46.97 77 GLY A O 1
ATOM 595 N N . THR A 1 78 ? 13.849 2.968 25.321 1.00 43.31 78 THR A N 1
ATOM 596 C CA . THR A 1 78 ? 15.286 2.979 25.623 1.00 43.31 78 THR A CA 1
ATOM 597 C C . THR A 1 78 ? 15.568 4.177 26.507 1.00 43.31 78 THR A C 1
ATOM 599 O O . THR A 1 78 ? 15.664 5.318 26.064 1.00 43.31 78 THR A O 1
ATOM 602 N N . ARG A 1 79 ? 15.640 3.865 27.798 1.00 46.69 79 ARG A N 1
ATOM 603 C CA . ARG A 1 79 ? 16.213 4.674 28.867 1.00 46.69 79 ARG A CA 1
ATOM 604 C C . ARG A 1 79 ? 17.587 5.181 28.400 1.00 46.69 79 ARG A C 1
ATOM 606 O O . ARG A 1 79 ? 18.482 4.366 28.192 1.00 46.69 79 ARG A O 1
ATOM 613 N N . VAL A 1 80 ? 17.768 6.490 28.277 1.00 47.53 80 VAL A N 1
ATOM 614 C CA . VAL A 1 80 ? 19.099 7.103 28.352 1.00 47.53 80 VAL A CA 1
ATOM 615 C C . VAL A 1 80 ? 19.059 8.029 29.557 1.00 47.53 80 VAL A C 1
ATOM 617 O O . VAL A 1 80 ? 18.133 8.827 29.697 1.00 47.53 80 VAL A O 1
ATOM 620 N N . ARG A 1 81 ? 19.973 7.743 30.485 1.00 50.25 81 ARG A N 1
ATOM 621 C CA . ARG A 1 81 ? 20.192 8.461 31.740 1.00 50.25 81 ARG A CA 1
ATOM 622 C C . ARG A 1 81 ? 20.776 9.841 31.484 1.00 50.25 81 ARG A C 1
ATOM 624 O O . ARG A 1 81 ? 21.489 9.971 30.466 1.00 50.25 81 ARG A O 1
#

Solvent-accessible surface area (backbone atoms only — not comparable to full-atom values): 5436 Å² total; per-residue (Å²): 117,49,59,52,54,61,72,53,59,68,38,94,84,53,73,51,90,40,93,92,44,71,78,48,66,50,82,39,82,64,63,103,60,80,55,62,70,58,56,76,70,46,66,54,78,67,51,47,52,51,53,53,53,51,53,52,54,52,30,57,76,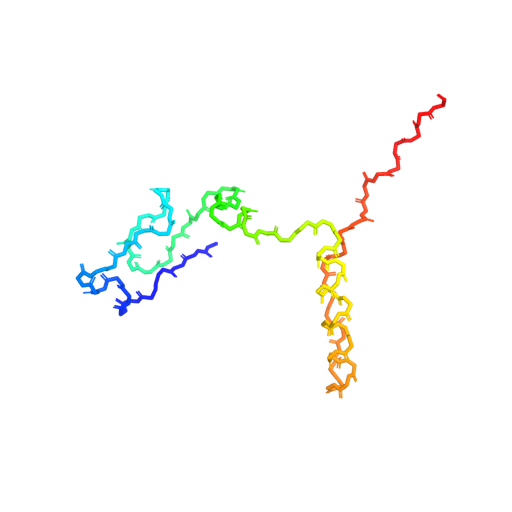70,73,44,82,85,71,81,68,85,71,93,7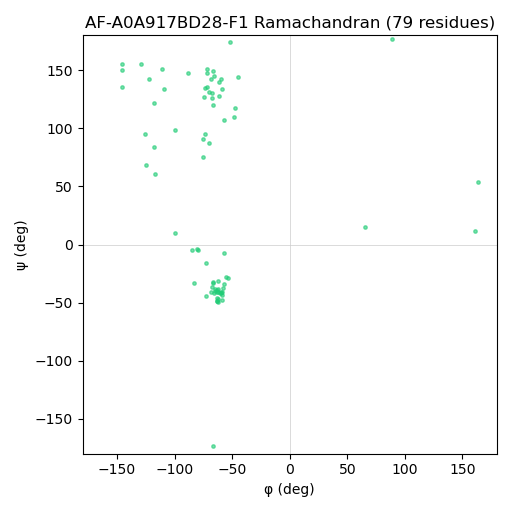8,86,85,86,84,76,87,78,132

Organism: NCBI:txid1588641

Sequence (81 aa):
MFSYDADYVSQFRAYSIEPAMPLVAGPQAVGGALPRAFADAAPDRWGRNLIARRFRAERLAEGLPLRQLATPGDGWGTRVR

Foldseek 3Di:
DDFDDPVLLPDPPHDALDPQGDSDGDDDDDPPDDDPSVVVVDDDLVRVVVVLVVVVVVCVVVVHDPDDDPNPDDDPPDDDD